Protein AF-A0A967SKI4-F1 (afdb_monomer_lite)

pLDDT: mean 94.72, std 7.85, range [59.72, 98.38]

Structure (mmCIF, N/CA/C/O backbone):
data_AF-A0A967SKI4-F1
#
_entry.id   AF-A0A967SKI4-F1
#
loop_
_atom_site.group_PDB
_atom_site.id
_atom_site.type_symbol
_atom_site.label_atom_id
_atom_site.label_alt_id
_atom_site.label_comp_id
_atom_site.label_asym_id
_atom_site.label_entity_id
_atom_site.label_seq_id
_atom_site.pdbx_PDB_ins_code
_atom_site.Cartn_x
_atom_site.Cartn_y
_atom_site.Cartn_z
_atom_site.occupancy
_atom_site.B_iso_or_equiv
_atom_site.auth_seq_id
_atom_site.auth_comp_id
_atom_site.auth_asym_id
_atom_site.auth_atom_id
_atom_site.pdbx_PDB_model_num
ATOM 1 N N . PRO A 1 1 ? 28.301 -2.580 1.364 1.00 59.72 1 PRO A N 1
ATOM 2 C CA . PRO A 1 1 ? 27.247 -1.566 1.114 1.00 59.72 1 PRO A CA 1
ATOM 3 C C . PRO A 1 1 ? 25.909 -2.039 1.704 1.00 59.72 1 PRO A C 1
ATOM 5 O O . PRO A 1 1 ? 25.406 -3.072 1.282 1.00 59.72 1 PRO A O 1
ATOM 8 N N . PHE A 1 2 ? 25.375 -1.345 2.717 1.00 61.12 2 PHE A N 1
ATOM 9 C CA . PHE A 1 2 ? 24.044 -1.633 3.270 1.00 61.12 2 PHE A CA 1
ATOM 10 C C . PHE A 1 2 ? 22.976 -1.153 2.280 1.00 61.12 2 PHE A C 1
ATOM 12 O O . PHE A 1 2 ? 22.465 -0.045 2.392 1.00 61.12 2 PHE A O 1
ATOM 19 N N . VAL A 1 3 ? 22.687 -1.973 1.273 1.00 76.50 3 VAL A N 1
ATOM 20 C CA . VAL A 1 3 ? 21.530 -1.796 0.393 1.00 76.50 3 VAL A CA 1
ATOM 21 C C . VAL A 1 3 ? 20.527 -2.860 0.804 1.00 76.50 3 VAL A C 1
ATOM 23 O O . VAL A 1 3 ? 20.831 -4.051 0.775 1.00 76.50 3 VAL A O 1
ATOM 26 N N . THR A 1 4 ? 19.366 -2.432 1.283 1.00 84.31 4 THR A N 1
ATOM 27 C CA . THR A 1 4 ? 18.297 -3.334 1.716 1.00 84.31 4 THR A CA 1
ATOM 28 C C . THR A 1 4 ? 17.544 -3.875 0.505 1.00 84.31 4 THR A C 1
ATOM 30 O O . THR A 1 4 ? 17.321 -3.143 -0.453 1.00 84.31 4 THR A O 1
ATOM 33 N N . SER A 1 5 ? 17.102 -5.132 0.559 1.00 91.06 5 SER A N 1
ATOM 34 C CA . SER A 1 5 ? 16.378 -5.791 -0.544 1.00 91.06 5 SER A CA 1
ATOM 35 C C . SER A 1 5 ? 14.851 -5.781 -0.383 1.00 91.06 5 SER A C 1
ATOM 37 O O . SER A 1 5 ? 14.170 -6.543 -1.058 1.00 91.06 5 SER A O 1
ATOM 39 N N . GLY A 1 6 ? 14.296 -4.978 0.533 1.00 92.38 6 GLY A N 1
ATOM 40 C CA . GLY A 1 6 ? 12.864 -5.017 0.837 1.00 92.38 6 GLY A CA 1
ATOM 41 C C . GLY A 1 6 ? 12.310 -3.746 1.474 1.00 92.38 6 GLY A C 1
ATOM 42 O O . GLY A 1 6 ? 13.057 -2.883 1.937 1.00 92.38 6 GLY A O 1
ATOM 43 N N . ILE A 1 7 ? 10.977 -3.666 1.501 1.00 94.06 7 ILE A N 1
ATOM 44 C CA . ILE A 1 7 ? 10.187 -2.547 2.027 1.00 94.06 7 ILE A CA 1
ATOM 45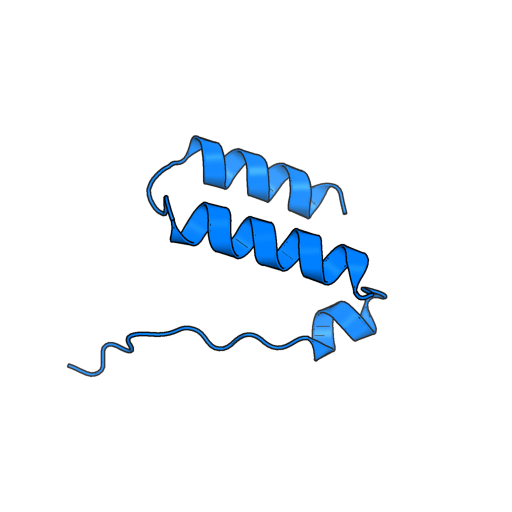 C C . ILE A 1 7 ? 9.305 -3.064 3.170 1.00 94.06 7 ILE A C 1
ATOM 47 O O . ILE A 1 7 ? 8.748 -4.157 3.090 1.00 94.06 7 ILE A O 1
ATOM 51 N N . ARG A 1 8 ? 9.161 -2.278 4.244 1.00 96.00 8 ARG A N 1
ATOM 52 C CA . ARG A 1 8 ? 8.250 -2.579 5.359 1.00 96.00 8 ARG A CA 1
ATOM 53 C C . ARG A 1 8 ? 6.957 -1.779 5.212 1.00 96.00 8 ARG A C 1
ATOM 55 O O . ARG A 1 8 ? 7.008 -0.553 5.173 1.00 96.00 8 ARG A O 1
ATOM 62 N N . ILE A 1 9 ? 5.817 -2.465 5.218 1.00 96.62 9 ILE A N 1
ATOM 63 C CA . ILE A 1 9 ? 4.477 -1.870 5.102 1.00 96.62 9 ILE A CA 1
ATOM 64 C C . ILE A 1 9 ? 3.745 -1.996 6.446 1.00 96.62 9 ILE A C 1
ATOM 66 O O . ILE A 1 9 ? 3.903 -2.993 7.148 1.00 96.62 9 ILE A O 1
ATOM 70 N N . GLY A 1 10 ? 2.962 -0.980 6.823 1.00 96.75 10 GLY A N 1
ATOM 71 C CA . GLY A 1 10 ? 2.156 -0.986 8.045 1.00 96.75 10 GLY A CA 1
ATOM 72 C C . GLY A 1 10 ? 0.826 -0.256 7.866 1.00 96.75 10 GLY A C 1
ATOM 73 O O . GLY A 1 10 ? 0.765 0.793 7.231 1.00 96.75 10 GLY A O 1
ATOM 74 N N . THR A 1 11 ? -0.233 -0.800 8.460 1.00 97.75 11 THR A N 1
ATOM 75 C CA . THR A 1 11 ? -1.614 -0.303 8.367 1.00 97.75 11 THR A CA 1
ATOM 76 C C . THR A 1 11 ? -2.066 0.758 9.394 1.00 97.75 11 THR A C 1
ATOM 78 O O . THR A 1 11 ? -3.080 1.399 9.116 1.00 97.75 11 THR A O 1
ATOM 81 N N . PRO A 1 12 ? -1.382 1.053 10.530 1.00 98.38 12 PRO A N 1
ATOM 82 C CA . PRO A 1 12 ? -1.949 1.931 11.566 1.00 98.38 12 PRO A CA 1
ATOM 83 C C . PRO A 1 12 ? -2.453 3.299 11.077 1.00 98.38 12 PRO A C 1
ATOM 85 O O . PRO A 1 12 ? -3.514 3.757 11.501 1.00 98.38 12 PRO A O 1
ATOM 88 N N . ALA A 1 13 ? -1.724 3.944 10.160 1.00 98.06 13 ALA A N 1
ATOM 89 C CA . ALA A 1 13 ? -2.094 5.258 9.637 1.00 98.06 13 ALA A CA 1
ATOM 90 C C . ALA A 1 13 ? -3.369 5.215 8.778 1.00 98.06 13 ALA A C 1
ATOM 92 O O . ALA A 1 13 ? -4.263 6.039 8.966 1.00 98.06 13 ALA A O 1
ATOM 93 N N . ILE A 1 14 ? -3.474 4.249 7.861 1.00 97.56 14 ILE A N 1
ATOM 94 C CA . ILE A 1 14 ? -4.636 4.123 6.970 1.00 97.56 14 ILE A CA 1
ATOM 95 C C . ILE A 1 14 ? -5.873 3.647 7.740 1.00 97.56 14 ILE A C 1
ATOM 97 O O . ILE A 1 14 ? -6.959 4.183 7.538 1.00 97.56 14 ILE A O 1
ATOM 101 N N . THR A 1 15 ? -5.707 2.738 8.708 1.00 97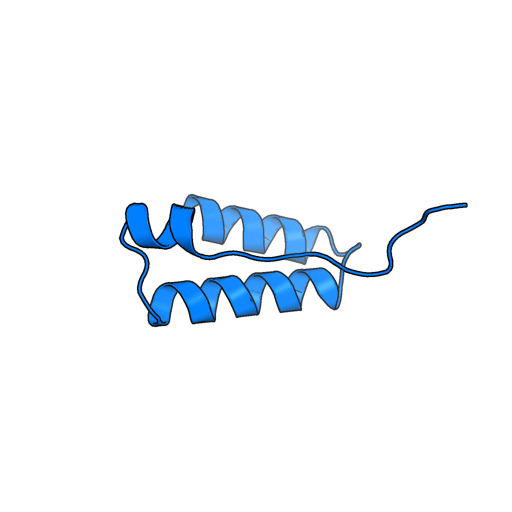.75 15 THR A N 1
ATOM 102 C CA . THR A 1 15 ? -6.808 2.271 9.562 1.00 97.75 15 THR A CA 1
ATOM 103 C C . THR A 1 15 ? -7.357 3.404 10.430 1.00 97.75 15 THR A C 1
ATOM 105 O O . THR A 1 15 ? -8.571 3.545 10.554 1.00 97.75 15 THR A O 1
ATOM 108 N N . THR A 1 16 ? -6.489 4.275 10.962 1.00 98.31 16 THR A N 1
ATOM 109 C CA . THR A 1 16 ? -6.913 5.486 11.695 1.00 98.31 16 THR A CA 1
ATOM 110 C C . THR A 1 16 ? -7.716 6.443 10.807 1.00 98.31 16 THR A C 1
ATOM 112 O O . THR A 1 16 ? -8.605 7.138 11.290 1.00 98.31 16 THR A O 1
ATOM 115 N N . ARG A 1 17 ? -7.445 6.452 9.495 1.00 97.00 17 ARG A N 1
ATOM 116 C CA . ARG A 1 17 ? -8.163 7.255 8.491 1.00 97.00 17 ARG A CA 1
ATOM 117 C C . ARG A 1 17 ? -9.406 6.565 7.918 1.00 97.00 17 ARG A C 1
ATOM 119 O O . ARG A 1 17 ? -10.027 7.114 7.016 1.00 97.00 17 ARG A O 1
ATOM 126 N N . GLY A 1 18 ? -9.786 5.404 8.449 1.00 97.00 18 GLY A N 1
ATOM 127 C CA . GLY A 1 18 ? -11.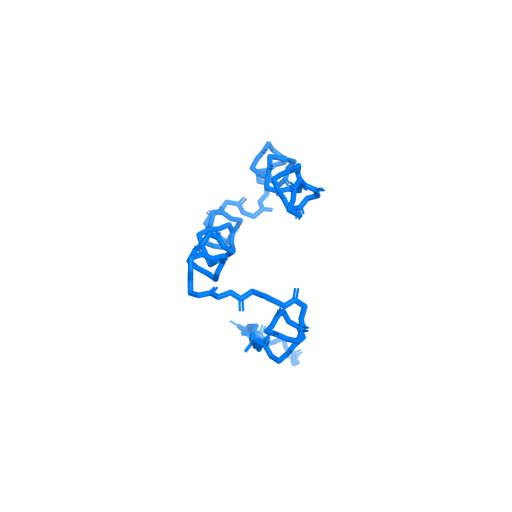038 4.730 8.111 1.00 97.00 18 GLY A CA 1
ATOM 128 C C . GLY A 1 18 ? -10.927 3.609 7.081 1.00 97.00 18 GLY A C 1
ATOM 129 O O . GLY A 1 18 ? -11.952 2.994 6.801 1.00 97.00 18 GLY A O 1
ATOM 130 N N . PHE A 1 19 ? -9.729 3.290 6.575 1.00 97.75 19 PHE A N 1
ATOM 131 C CA . PHE A 1 19 ? -9.558 2.161 5.652 1.00 97.75 19 PHE A CA 1
ATOM 132 C C . PHE A 1 19 ? -9.973 0.845 6.314 1.00 97.75 19 PHE A C 1
ATOM 134 O O . PHE A 1 19 ? -9.652 0.583 7.482 1.00 97.75 19 PHE A O 1
ATOM 141 N N . LYS A 1 20 ? -10.666 0.020 5.534 1.00 97.56 20 LYS A N 1
ATOM 142 C CA . LYS A 1 20 ? -11.046 -1.361 5.817 1.00 97.56 20 LYS A CA 1
ATOM 143 C C . LYS A 1 20 ? -10.372 -2.283 4.799 1.00 97.56 20 LYS A C 1
ATOM 145 O O . LYS A 1 20 ? -9.522 -1.859 4.013 1.00 97.56 20 LYS A O 1
ATOM 150 N N . ASP A 1 21 ? -10.734 -3.558 4.847 1.00 97.44 21 ASP A N 1
ATOM 151 C CA . ASP A 1 21 ? -10.118 -4.611 4.038 1.00 97.44 21 ASP A CA 1
ATOM 152 C C . ASP A 1 21 ? -10.240 -4.321 2.533 1.00 97.44 21 ASP A C 1
ATOM 154 O O . ASP A 1 21 ? -9.256 -4.436 1.811 1.00 97.44 21 ASP A O 1
ATOM 158 N N . ALA A 1 22 ? -11.390 -3.810 2.076 1.00 96.50 22 ALA A N 1
ATOM 159 C CA . ALA A 1 22 ? -11.615 -3.481 0.667 1.00 96.50 22 ALA A CA 1
ATOM 160 C C . ALA A 1 22 ? -10.657 -2.396 0.137 1.00 96.50 22 ALA A C 1
ATOM 162 O O . ALA A 1 22 ? -10.135 -2.507 -0.974 1.00 96.50 22 ALA A O 1
ATOM 163 N N . GLU A 1 23 ? -10.387 -1.350 0.925 1.00 97.12 23 GLU A N 1
ATOM 164 C CA . GLU A 1 23 ? -9.412 -0.326 0.538 1.00 97.12 23 GLU A CA 1
ATOM 165 C C . GLU A 1 23 ? -7.975 -0.859 0.612 1.00 97.12 23 GLU A C 1
ATOM 167 O O . GLU A 1 23 ? -7.124 -0.451 -0.180 1.00 97.12 23 GLU A O 1
ATOM 172 N N . CYS A 1 24 ? -7.699 -1.784 1.537 1.00 97.56 24 CYS A N 1
ATOM 173 C CA . CYS A 1 24 ? -6.387 -2.414 1.672 1.00 97.56 24 CYS A CA 1
ATOM 174 C C . CYS A 1 24 ? -6.079 -3.356 0.502 1.00 97.56 24 CYS A C 1
ATOM 176 O O . CYS A 1 24 ? -4.952 -3.336 0.014 1.00 97.56 24 CYS A O 1
ATOM 178 N N . ASP A 1 25 ? -7.065 -4.108 0.010 1.00 97.81 25 ASP A N 1
ATOM 179 C CA . ASP A 1 25 ? -6.925 -4.953 -1.180 1.00 97.81 25 ASP A CA 1
ATOM 180 C C . ASP A 1 25 ? -6.587 -4.107 -2.411 1.00 97.81 25 ASP A C 1
ATOM 182 O O . ASP A 1 25 ? -5.644 -4.407 -3.147 1.00 97.81 25 ASP A O 1
ATOM 186 N N . LYS A 1 26 ? -7.300 -2.987 -2.598 1.00 96.88 26 LYS A N 1
ATOM 187 C CA . LYS A 1 26 ? -7.032 -2.051 -3.697 1.00 96.88 26 LYS A CA 1
ATOM 188 C C . LYS A 1 26 ? -5.629 -1.443 -3.594 1.00 96.88 26 LYS A C 1
ATOM 190 O O . LYS A 1 26 ? -4.889 -1.423 -4.575 1.00 96.88 26 LYS A O 1
ATOM 195 N N . LEU A 1 27 ? -5.246 -0.998 -2.395 1.00 97.56 27 LEU A N 1
ATOM 196 C CA . LEU A 1 27 ? -3.914 -0.459 -2.117 1.00 97.56 27 LEU A CA 1
ATOM 197 C C . LEU A 1 27 ? -2.810 -1.488 -2.391 1.00 97.56 27 LEU A C 1
ATOM 199 O O . LEU A 1 27 ? -1.793 -1.144 -2.989 1.00 97.56 27 LEU A O 1
ATOM 203 N N . ALA A 1 28 ? -2.995 -2.737 -1.962 1.00 97.81 28 ALA A N 1
ATOM 204 C CA . ALA A 1 28 ? -2.034 -3.809 -2.193 1.00 97.81 28 ALA A CA 1
ATOM 205 C C . ALA A 1 28 ? -1.876 -4.113 -3.689 1.00 97.81 28 ALA A C 1
ATOM 207 O O . ALA A 1 28 ? -0.748 -4.274 -4.153 1.00 97.81 28 ALA A O 1
ATOM 208 N N . GLY A 1 29 ? -2.980 -4.110 -4.445 1.00 98.12 29 GLY A N 1
ATOM 209 C CA . GLY A 1 29 ? -2.958 -4.246 -5.903 1.00 98.12 29 GLY A CA 1
ATOM 210 C C . GLY A 1 29 ? -2.136 -3.148 -6.578 1.00 98.12 29 GLY A C 1
ATOM 211 O O . GLY A 1 29 ? -1.255 -3.441 -7.374 1.00 98.12 29 GLY A O 1
ATOM 212 N N . TRP A 1 30 ? -2.323 -1.888 -6.185 1.00 97.94 30 TRP A N 1
ATOM 213 C CA . TRP A 1 30 ? -1.523 -0.778 -6.717 1.00 97.94 30 TRP A CA 1
ATOM 214 C C . TRP A 1 30 ? -0.035 -0.872 -6.402 1.00 97.94 30 TRP A C 1
ATOM 216 O O . TRP A 1 30 ? 0.800 -0.490 -7.221 1.00 97.94 30 TRP A O 1
ATOM 226 N N . ILE A 1 31 ? 0.304 -1.352 -5.204 1.00 97.94 31 ILE A N 1
ATOM 227 C CA . ILE A 1 31 ? 1.697 -1.600 -4.835 1.00 97.94 31 ILE A CA 1
ATOM 228 C C . ILE A 1 31 ? 2.277 -2.683 -5.751 1.00 97.94 31 ILE A C 1
ATOM 230 O O . ILE A 1 31 ? 3.375 -2.493 -6.264 1.00 97.94 31 ILE A O 1
ATOM 234 N N . ALA A 1 32 ? 1.545 -3.775 -5.992 1.00 97.94 32 ALA A N 1
ATOM 235 C CA . ALA A 1 32 ? 1.973 -4.839 -6.898 1.00 97.94 32 ALA A CA 1
ATOM 236 C C . ALA A 1 32 ? 2.154 -4.333 -8.340 1.00 97.94 32 ALA A C 1
ATOM 238 O O . ALA A 1 32 ? 3.220 -4.542 -8.909 1.00 97.94 32 ALA A O 1
ATOM 239 N N . ASP A 1 33 ? 1.190 -3.576 -8.877 1.00 97.62 33 ASP A N 1
ATOM 240 C CA . ASP A 1 33 ? 1.256 -3.005 -10.231 1.00 97.62 33 ASP A CA 1
ATOM 241 C C . ASP A 1 33 ? 2.550 -2.199 -10.457 1.00 97.62 33 ASP A C 1
ATOM 243 O O . ASP A 1 33 ? 3.211 -2.339 -11.488 1.00 97.62 33 ASP A O 1
ATOM 247 N N . ILE A 1 34 ? 2.922 -1.358 -9.481 1.00 97.75 34 ILE A N 1
ATOM 248 C CA . ILE A 1 34 ? 4.147 -0.548 -9.540 1.00 97.75 34 ILE A CA 1
ATOM 249 C C . ILE A 1 34 ? 5.392 -1.420 -9.369 1.00 97.75 34 ILE A C 1
ATOM 251 O O . ILE A 1 34 ? 6.384 -1.195 -10.054 1.00 97.75 34 ILE A O 1
ATOM 255 N N . LEU A 1 35 ? 5.381 -2.389 -8.451 1.00 96.69 35 LEU A N 1
ATOM 256 C CA . LEU A 1 35 ? 6.545 -3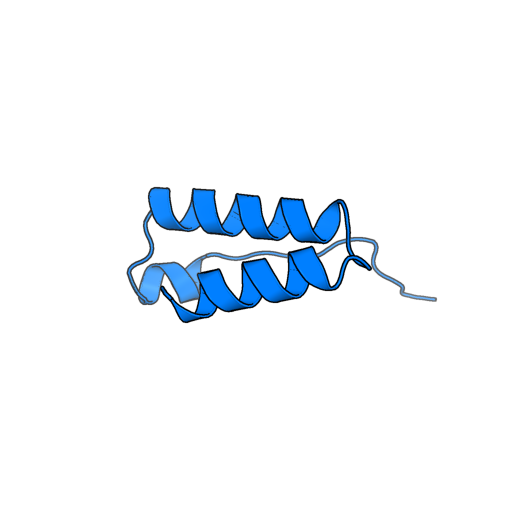.250 -8.220 1.00 96.69 35 LEU A CA 1
ATOM 257 C C . LEU A 1 35 ? 6.844 -4.166 -9.414 1.00 96.69 35 LEU A C 1
ATOM 259 O O . LEU A 1 35 ?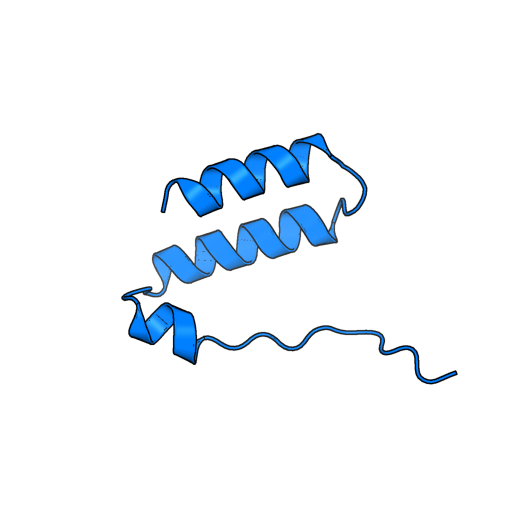 8.016 -4.439 -9.667 1.00 96.69 35 LEU A O 1
ATOM 263 N N . ASP A 1 36 ? 5.818 -4.590 -10.155 1.00 97.50 36 ASP A N 1
ATOM 264 C CA . ASP A 1 36 ? 5.970 -5.387 -11.374 1.00 97.50 36 ASP A CA 1
ATOM 265 C C . ASP A 1 36 ? 6.508 -4.551 -12.550 1.00 97.50 36 ASP A C 1
ATOM 267 O O . ASP A 1 36 ? 7.230 -5.076 -13.397 1.00 97.50 36 ASP A O 1
ATOM 271 N N . ASN A 1 37 ? 6.195 -3.247 -12.599 1.00 94.88 37 ASN A N 1
ATOM 272 C CA . ASN A 1 37 ? 6.599 -2.334 -13.678 1.00 94.88 37 ASN A CA 1
ATOM 273 C C . ASN A 1 37 ? 7.095 -0.973 -13.133 1.00 94.88 37 ASN A C 1
ATOM 275 O O . ASN A 1 37 ? 6.465 0.060 -13.371 1.00 94.88 37 ASN A O 1
ATOM 279 N N . PRO A 1 38 ? 8.234 -0.923 -12.415 1.00 93.25 38 PRO A N 1
ATOM 280 C CA . PRO A 1 38 ? 8.642 0.261 -11.647 1.00 93.25 38 PRO A CA 1
ATOM 281 C C . PRO A 1 38 ? 9.045 1.470 -12.500 1.00 93.25 38 PRO A C 1
ATOM 283 O O . PRO A 1 38 ? 9.038 2.597 -12.007 1.00 93.25 38 PRO A O 1
ATOM 286 N N . GLU A 1 39 ? 9.396 1.244 -13.766 1.00 96.69 39 GLU A N 1
ATOM 287 C CA . GLU A 1 39 ? 9.781 2.286 -14.727 1.00 96.69 39 GLU A CA 1
ATOM 288 C C . GLU A 1 39 ? 8.629 2.679 -15.670 1.00 96.69 39 GLU A C 1
ATOM 290 O O . GLU A 1 39 ? 8.789 3.573 -16.499 1.00 96.69 39 GLU A O 1
ATOM 295 N N . ASP A 1 40 ? 7.457 2.043 -15.550 1.00 97.75 40 ASP A N 1
ATOM 296 C CA . ASP A 1 40 ? 6.291 2.395 -16.359 1.00 97.75 40 ASP A CA 1
ATOM 297 C C . ASP A 1 40 ? 5.593 3.643 -15.800 1.00 97.75 40 ASP A C 1
ATOM 299 O O . ASP A 1 40 ? 4.731 3.589 -14.914 1.00 97.75 40 ASP A O 1
ATOM 303 N N . GLU A 1 41 ? 5.951 4.797 -16.363 1.00 97.50 41 GLU A N 1
ATOM 304 C CA . GLU A 1 41 ? 5.365 6.091 -16.014 1.00 97.50 41 GLU A CA 1
ATOM 305 C C . GLU A 1 41 ? 3.837 6.125 -16.181 1.00 97.50 41 GLU A C 1
ATOM 307 O O . GLU A 1 41 ? 3.158 6.847 -15.442 1.00 97.50 41 GLU A O 1
ATOM 312 N N . ALA A 1 42 ? 3.270 5.342 -17.107 1.00 98.00 42 ALA A N 1
ATOM 313 C CA . ALA A 1 42 ? 1.825 5.282 -17.297 1.00 98.00 42 ALA A CA 1
ATOM 314 C C . ALA A 1 42 ? 1.145 4.591 -16.108 1.00 98.00 42 ALA A C 1
ATOM 316 O O . ALA A 1 42 ? 0.161 5.116 -15.574 1.00 98.00 42 ALA A O 1
ATOM 317 N N . THR A 1 43 ? 1.702 3.470 -15.642 1.00 97.50 43 THR A N 1
ATOM 318 C CA . THR A 1 43 ? 1.238 2.775 -14.433 1.00 97.50 43 THR A CA 1
ATOM 319 C C . THR A 1 43 ? 1.374 3.659 -13.197 1.00 97.50 43 THR A C 1
ATOM 321 O O . THR A 1 43 ? 0.405 3.813 -12.449 1.00 97.50 43 THR A O 1
ATOM 324 N N . VAL A 1 44 ? 2.515 4.333 -13.018 1.00 97.62 44 VAL A N 1
ATOM 325 C CA . VAL A 1 44 ? 2.727 5.260 -11.891 1.00 97.62 44 VAL A CA 1
ATOM 326 C C . VAL A 1 44 ? 1.718 6.415 -11.918 1.00 97.62 44 VAL A C 1
ATOM 328 O O . VAL A 1 44 ? 1.130 6.755 -10.887 1.00 97.62 44 VAL A O 1
ATOM 331 N N . SER A 1 45 ? 1.480 7.009 -13.090 1.00 98.06 45 SER A N 1
ATOM 332 C CA . SER A 1 45 ? 0.531 8.116 -13.259 1.00 98.06 45 SER A CA 1
ATOM 333 C C . SER A 1 45 ? -0.912 7.689 -12.972 1.00 98.06 45 SER A C 1
ATOM 335 O O . SER A 1 45 ? -1.621 8.372 -12.226 1.00 98.06 45 SER A O 1
ATOM 337 N N . ARG A 1 46 ? -1.330 6.524 -13.488 1.00 97.75 46 ARG A N 1
ATOM 338 C CA . ARG A 1 46 ? -2.650 5.938 -13.219 1.00 97.75 46 ARG A CA 1
ATOM 339 C C . ARG A 1 46 ? -2.852 5.707 -11.723 1.00 97.75 46 ARG A C 1
ATOM 341 O O . ARG A 1 46 ? -3.814 6.226 -11.161 1.00 97.75 46 ARG A O 1
ATOM 348 N N . VAL A 1 47 ? -1.933 4.988 -11.073 1.00 97.94 47 VAL A N 1
ATOM 349 C CA . VAL A 1 47 ? -2.027 4.673 -9.639 1.00 97.94 47 VAL A CA 1
ATOM 350 C C . VAL A 1 47 ? -2.080 5.949 -8.801 1.00 97.94 47 VAL A C 1
ATOM 352 O O . VAL A 1 47 ? -2.915 6.063 -7.908 1.00 97.94 47 VAL A O 1
ATOM 355 N N . LYS A 1 48 ? -1.256 6.957 -9.115 1.00 97.88 48 LYS A N 1
ATOM 356 C CA . LYS A 1 48 ? -1.309 8.260 -8.437 1.00 97.88 48 LYS A CA 1
ATOM 357 C C . LYS A 1 48 ? -2.692 8.909 -8.547 1.00 97.88 48 LYS A C 1
ATOM 359 O O . LYS A 1 48 ? -3.185 9.444 -7.555 1.00 97.88 48 LYS A O 1
ATOM 364 N N . GLY A 1 49 ? -3.305 8.874 -9.730 1.00 98.19 49 GLY A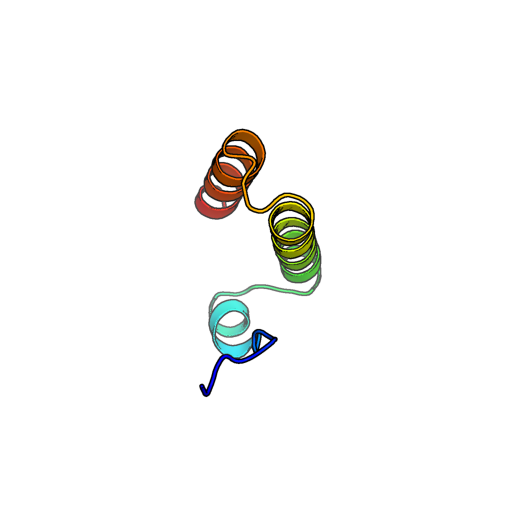 N 1
ATOM 365 C CA . GLY A 1 49 ? -4.657 9.389 -9.945 1.00 98.19 49 GLY A CA 1
ATOM 366 C C . GLY A 1 49 ? -5.696 8.664 -9.090 1.00 98.19 49 GLY A C 1
ATOM 367 O O . GLY A 1 49 ? -6.517 9.309 -8.442 1.00 98.19 49 GLY A O 1
ATOM 368 N N . GLU A 1 50 ? -5.621 7.336 -9.026 1.00 97.06 50 GLU A N 1
ATOM 369 C CA . GLU A 1 50 ? -6.548 6.539 -8.223 1.00 97.06 50 GLU A CA 1
ATOM 370 C C . GLU A 1 50 ? -6.360 6.735 -6.707 1.00 97.06 50 GLU A C 1
ATOM 372 O O . GLU A 1 50 ? -7.347 6.751 -5.974 1.00 97.06 50 GLU A O 1
ATOM 377 N N . VAL A 1 51 ? -5.122 6.941 -6.240 1.00 97.00 51 VAL A N 1
ATOM 378 C CA . VAL A 1 51 ? -4.810 7.257 -4.833 1.00 97.00 51 VAL A CA 1
ATOM 379 C C . VAL A 1 51 ? -5.353 8.628 -4.428 1.00 97.00 51 VAL A C 1
ATOM 381 O O . VAL A 1 51 ? -5.849 8.778 -3.317 1.00 97.00 51 VAL A O 1
ATOM 384 N N . LEU A 1 52 ? -5.260 9.636 -5.301 1.00 97.12 52 LEU A N 1
ATOM 385 C CA . LEU A 1 52 ? -5.779 10.984 -5.025 1.00 97.12 52 LEU A CA 1
ATOM 386 C C . LEU A 1 52 ? -7.312 11.064 -5.081 1.00 97.12 52 LEU A C 1
ATOM 388 O O . LEU A 1 52 ? -7.881 12.027 -4.574 1.00 97.12 52 LEU A O 1
ATOM 392 N N . GLY A 1 53 ? -7.961 10.089 -5.724 1.00 92.94 53 GLY A N 1
ATOM 393 C CA . GLY A 1 53 ? -9.418 9.983 -5.812 1.00 92.94 53 GLY A CA 1
ATOM 394 C C . GLY A 1 53 ? -10.086 9.237 -4.649 1.00 92.94 53 GLY A C 1
ATOM 395 O O . GLY A 1 53 ? -11.311 9.129 -4.660 1.00 92.94 53 GLY A O 1
ATOM 396 N N . LEU A 1 54 ? -9.305 8.708 -3.697 1.00 82.12 54 LEU A N 1
ATOM 397 C CA . LEU A 1 54 ? -9.770 8.111 -2.434 1.00 82.12 54 LEU A CA 1
ATOM 398 C C . LEU A 1 54 ? -9.970 9.176 -1.350 1.00 82.12 54 LEU A C 1
ATOM 400 O O . LEU A 1 54 ? -10.975 9.060 -0.617 1.00 82.12 54 LEU A O 1
#

Sequence (54 aa):
PFVTSGIRIGTPAITTRGFKDAECDKLAGWIADILDNPEDEATVSRVKGEVLGL

Secondary structure (DSSP, 8-state):
----S------HHHHHTT--HHHHHHHHHHHHHHHHSTT-HHHHHHHHHHHHT-

Foldseek 3Di:
DPDDPDDDDDCPVVVVVPDDPVVVVVVVVLVVQCVVPVPPPVSVVVSVVVVVVD

Radius of gyration: 13.04 Å; chains: 1; bounding box: 39×17×29 Å